Protein AF-A0A2M7S197-F1 (afdb_monomer)

pLDDT: mean 87.38, std 7.89, range [48.5, 94.19]

Mean predicted aligned error: 4.66 Å

Radius of gyration: 12.58 Å; Cα contacts (8 Å, |Δi|>4): 64; chains: 1; bounding box: 26×19×33 Å

Solvent-accessible surface area (backbone atoms only — not comparable to full-atom values): 3128 Å² total; per-residue (Å²): 115,35,78,50,74,48,76,30,38,49,78,90,46,79,74,50,78,49,69,51,80,45,60,75,79,66,65,57,72,61,51,54,52,47,55,52,51,51,38,53,52,49,28,52,54,41,37,66,73,69,54,130

Structure (mmCIF, N/CA/C/O backbone):
data_AF-A0A2M7S197-F1
#
_entry.id   AF-A0A2M7S197-F1
#
loop_
_atom_site.group_PDB
_atom_site.id
_atom_site.type_symbol
_atom_site.label_atom_id
_atom_site.label_alt_id
_atom_site.label_comp_id
_atom_site.label_asym_id
_atom_site.label_entity_id
_atom_site.label_seq_id
_atom_site.pdbx_PDB_ins_code
_atom_site.Cartn_x
_atom_site.Cartn_y
_atom_site.Cartn_z
_atom_site.occupancy
_atom_site.B_iso_or_equiv
_atom_site.auth_seq_id
_atom_site.auth_comp_id
_atom_site.auth_asym_id
_atom_site.auth_atom_id
_atom_site.pdbx_PDB_model_num
ATOM 1 N N . VAL A 1 1 ? 4.288 -9.864 -15.696 1.00 84.38 1 VAL A N 1
ATOM 2 C CA . VAL A 1 1 ? 3.484 -8.882 -14.937 1.00 84.38 1 VAL A CA 1
ATOM 3 C C . VAL A 1 1 ? 4.151 -8.650 -13.587 1.00 84.38 1 VAL A C 1
ATOM 5 O O . VAL A 1 1 ? 4.778 -9.583 -13.095 1.00 84.38 1 VAL A O 1
ATOM 8 N N . SER A 1 2 ? 4.083 -7.436 -13.047 1.00 91.69 2 SER A N 1
ATOM 9 C CA . SER A 1 2 ? 4.529 -7.097 -11.689 1.00 91.69 2 SER A CA 1
ATOM 10 C C . SER A 1 2 ? 3.333 -6.635 -10.858 1.00 91.69 2 SER A C 1
ATOM 12 O O . SER A 1 2 ? 2.408 -6.025 -11.396 1.00 91.69 2 SER A O 1
ATOM 14 N N . LEU A 1 3 ? 3.365 -6.930 -9.557 1.00 91.88 3 LEU A N 1
ATOM 15 C CA . LEU A 1 3 ? 2.358 -6.522 -8.579 1.00 91.88 3 LEU A CA 1
ATOM 16 C C . LEU A 1 3 ? 3.056 -5.814 -7.417 1.00 91.88 3 LEU A C 1
ATOM 18 O O . LEU A 1 3 ? 3.930 -6.395 -6.775 1.00 91.88 3 LEU A O 1
ATOM 22 N N . ILE A 1 4 ? 2.638 -4.585 -7.132 1.00 90.38 4 ILE A N 1
ATOM 23 C CA . ILE A 1 4 ? 3.017 -3.853 -5.919 1.00 90.38 4 ILE A CA 1
ATOM 24 C C . ILE A 1 4 ? 1.774 -3.779 -5.048 1.00 90.38 4 ILE A C 1
ATOM 26 O O . ILE A 1 4 ? 0.716 -3.419 -5.551 1.00 90.38 4 ILE A O 1
ATOM 30 N N . LYS A 1 5 ? 1.878 -4.125 -3.766 1.00 91.62 5 LYS A N 1
ATOM 31 C CA . LYS A 1 5 ? 0.734 -4.165 -2.852 1.00 91.62 5 LYS A CA 1
ATOM 32 C C . LYS A 1 5 ? 1.057 -3.532 -1.505 1.00 91.62 5 LYS A C 1
ATOM 34 O O . LYS A 1 5 ? 2.202 -3.575 -1.064 1.00 91.62 5 LYS A O 1
ATOM 39 N N . THR A 1 6 ? 0.039 -2.993 -0.856 1.00 89.75 6 THR A N 1
ATOM 40 C CA . THR A 1 6 ? 0.079 -2.451 0.501 1.00 89.75 6 THR A CA 1
ATOM 41 C C . THR A 1 6 ? -1.212 -2.811 1.233 1.00 89.75 6 THR A C 1
ATOM 43 O O . THR A 1 6 ? -2.236 -3.074 0.601 1.00 89.75 6 THR A O 1
ATOM 46 N N . VAL A 1 7 ? -1.162 -2.860 2.560 1.00 88.06 7 VAL A N 1
ATOM 47 C CA . VAL A 1 7 ? -2.321 -3.170 3.406 1.00 88.06 7 VAL A CA 1
ATOM 48 C C . VAL A 1 7 ? -2.960 -1.858 3.843 1.00 88.06 7 VAL A C 1
ATOM 50 O O . VAL A 1 7 ? -2.263 -0.979 4.351 1.00 88.06 7 VAL A O 1
ATOM 53 N N . TYR A 1 8 ? -4.272 -1.725 3.660 1.00 85.19 8 TYR A N 1
ATOM 54 C CA . TYR A 1 8 ? -5.030 -0.614 4.231 1.00 85.19 8 TYR A CA 1
ATOM 55 C C . TYR A 1 8 ? -5.719 -1.053 5.520 1.00 85.19 8 TYR A C 1
ATOM 57 O O . TYR A 1 8 ? -6.027 -2.235 5.719 1.00 85.19 8 TYR A O 1
ATOM 65 N N . LYS A 1 9 ? -5.919 -0.087 6.410 1.00 82.94 9 LYS A N 1
ATOM 66 C CA . LYS A 1 9 ? -6.463 -0.305 7.744 1.00 82.94 9 LYS A CA 1
ATOM 67 C C . LYS A 1 9 ? -7.642 0.617 7.986 1.00 82.94 9 LYS A C 1
ATOM 69 O O . LYS A 1 9 ? -7.691 1.725 7.451 1.00 82.94 9 LYS A O 1
ATOM 74 N N . LEU A 1 10 ? -8.553 0.153 8.819 1.00 81.00 10 LEU A N 1
ATOM 75 C CA . LEU A 1 10 ? -9.619 0.951 9.385 1.00 81.00 10 LEU A CA 1
ATOM 76 C C . LEU A 1 10 ? -9.357 1.073 10.885 1.00 81.00 10 LEU A C 1
ATOM 78 O O . LEU A 1 10 ? -9.374 0.069 11.593 1.00 81.00 10 LEU A O 1
ATOM 82 N N . GLY A 1 11 ? -9.035 2.277 11.359 1.00 77.00 11 GLY A N 1
ATOM 83 C CA . GLY A 1 11 ? -8.450 2.435 12.691 1.00 77.00 11 GLY A CA 1
ATOM 84 C C . GLY A 1 11 ? -7.165 1.607 12.822 1.00 77.00 11 GLY A C 1
ATOM 85 O O . GLY A 1 11 ? -6.235 1.754 12.021 1.00 77.00 11 GLY A O 1
ATOM 86 N N . GLU A 1 12 ? -7.125 0.706 13.803 1.00 79.44 12 GLU A N 1
ATOM 87 C CA . GLU A 1 12 ? -6.003 -0.224 13.998 1.00 79.44 12 GLU A CA 1
ATOM 88 C C . GLU A 1 12 ? -6.150 -1.549 13.232 1.00 79.44 12 GLU A C 1
ATOM 90 O O . GLU A 1 12 ? -5.167 -2.283 13.066 1.00 79.44 12 GLU A O 1
ATOM 95 N N . GLU A 1 13 ? -7.340 -1.846 12.705 1.00 83.94 13 GLU A N 1
ATOM 96 C CA . GLU A 1 13 ? -7.650 -3.142 12.109 1.00 83.94 13 GLU A CA 1
ATOM 97 C C . GLU A 1 13 ? -7.237 -3.201 10.625 1.00 83.94 13 GLU A C 1
ATOM 99 O O . GLU A 1 13 ? -7.643 -2.351 9.829 1.00 83.94 13 GLU A O 1
ATOM 104 N N . PRO A 1 14 ? -6.423 -4.184 10.198 1.00 85.31 14 PRO A N 1
ATOM 105 C CA . PRO A 1 14 ? -6.130 -4.405 8.786 1.00 85.31 14 PRO A CA 1
ATOM 106 C C . PRO A 1 14 ? -7.343 -4.993 8.058 1.00 85.31 14 PRO A C 1
ATOM 108 O O . PRO A 1 14 ? -7.715 -6.137 8.286 1.00 85.31 14 PRO A O 1
ATOM 111 N N . VAL A 1 15 ? -7.918 -4.222 7.132 1.00 85.69 15 VAL A N 1
ATOM 112 C CA . VAL A 1 15 ? -9.179 -4.578 6.454 1.00 85.69 15 VAL A CA 1
ATOM 113 C C . VAL A 1 15 ? -8.957 -5.146 5.053 1.00 85.69 15 VAL A C 1
ATOM 115 O O . VAL A 1 15 ? -9.777 -5.918 4.561 1.00 85.69 15 VAL A O 1
ATOM 118 N N . GLY A 1 16 ? -7.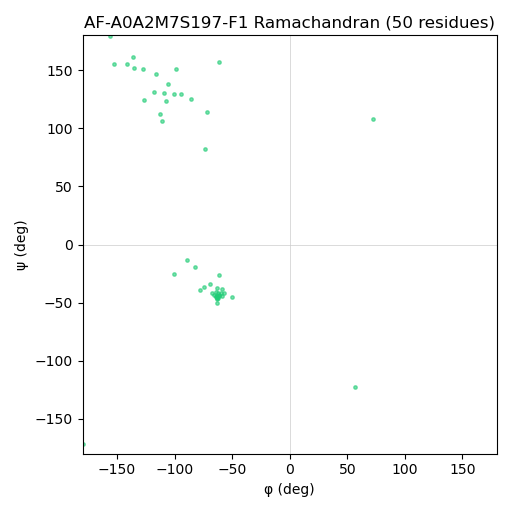848 -4.817 4.383 1.00 89.25 16 GLY A N 1
ATOM 119 C CA . GLY A 1 16 ? -7.612 -5.358 3.046 1.00 89.25 16 GLY A CA 1
ATOM 120 C C . GLY A 1 16 ? -6.318 -4.920 2.373 1.00 89.25 16 GLY A C 1
ATOM 121 O O . GLY A 1 16 ? -5.441 -4.303 2.977 1.00 89.25 16 GLY A O 1
ATOM 122 N N . ILE A 1 17 ? -6.195 -5.271 1.091 1.00 91.38 17 ILE A N 1
ATOM 123 C CA . ILE A 1 17 ? -4.998 -5.040 0.276 1.00 91.38 17 ILE A CA 1
ATOM 124 C C . ILE A 1 17 ? -5.337 -4.108 -0.890 1.00 91.38 17 ILE A C 1
ATOM 126 O O . ILE A 1 17 ? -6.277 -4.355 -1.640 1.00 91.38 17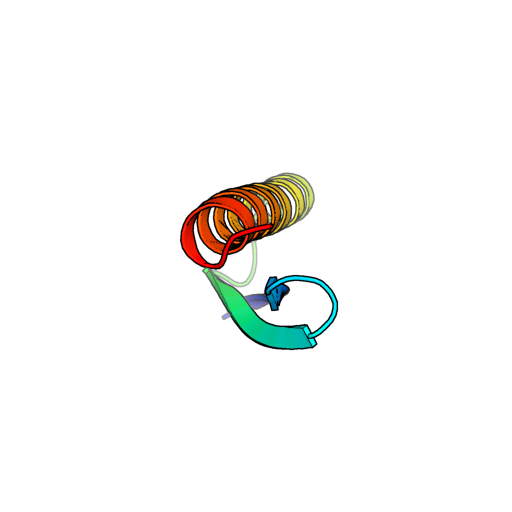 ILE A O 1
ATOM 130 N N . LEU A 1 18 ? -4.518 -3.077 -1.078 1.00 90.25 18 LEU A N 1
ATOM 131 C CA . LEU A 1 18 ? -4.485 -2.235 -2.273 1.00 90.25 18 LEU A CA 1
ATOM 132 C C . LEU A 1 18 ? -3.246 -2.579 -3.089 1.00 90.25 18 LEU A C 1
ATOM 134 O O . LEU A 1 18 ? -2.164 -2.745 -2.527 1.00 90.25 18 LEU A O 1
ATOM 138 N N . GLY A 1 19 ? -3.366 -2.659 -4.411 1.00 90.31 19 GLY A N 1
ATOM 139 C CA . GLY A 1 19 ? -2.215 -2.955 -5.253 1.00 90.31 19 GLY A CA 1
ATOM 140 C C . GLY A 1 19 ? -2.294 -2.395 -6.663 1.00 90.31 19 GLY A C 1
ATOM 141 O O . GLY A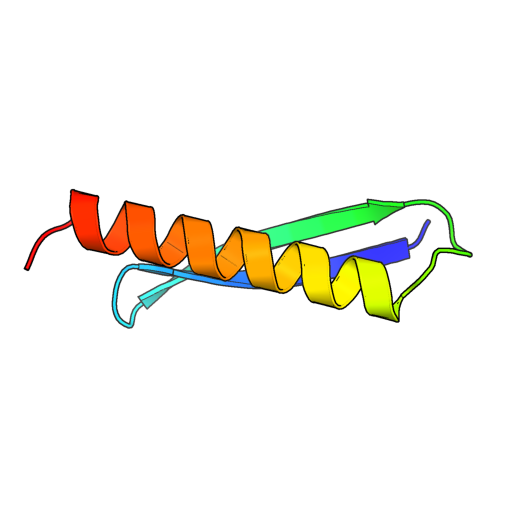 1 19 ? -3.370 -2.145 -7.196 1.00 90.31 19 GLY A O 1
ATOM 142 N N . ILE A 1 20 ? -1.118 -2.205 -7.255 1.00 92.12 20 ILE A N 1
ATOM 143 C CA . ILE A 1 20 ? -0.911 -1.767 -8.632 1.00 92.12 20 ILE A CA 1
ATOM 144 C C . ILE A 1 20 ? -0.408 -2.967 -9.431 1.00 92.12 20 ILE A C 1
ATOM 146 O O . ILE A 1 20 ? 0.625 -3.557 -9.097 1.00 92.12 20 ILE A O 1
ATOM 150 N N . ILE A 1 21 ? -1.128 -3.302 -10.501 1.00 94.19 21 ILE A N 1
ATOM 151 C CA . ILE A 1 21 ? -0.741 -4.323 -11.478 1.00 94.19 21 ILE A CA 1
ATOM 152 C C . ILE A 1 21 ? -0.161 -3.613 -12.697 1.00 94.19 21 ILE A C 1
ATOM 154 O O . ILE A 1 21 ? -0.778 -2.696 -13.236 1.00 94.19 21 ILE A O 1
ATOM 158 N N . GLY A 1 22 ? 1.022 -4.035 -13.141 1.00 91.12 22 GLY A N 1
ATOM 159 C CA . GLY A 1 22 ? 1.704 -3.374 -14.249 1.00 91.12 22 GLY A CA 1
ATOM 160 C C . GLY A 1 22 ? 2.708 -4.244 -15.009 1.00 91.12 22 GLY A C 1
ATOM 161 O O . GLY A 1 22 ? 2.915 -5.425 -14.695 1.00 91.12 22 GLY A O 1
ATOM 162 N N . PRO A 1 23 ? 3.344 -3.673 -16.046 1.00 92.06 23 PRO A N 1
ATOM 163 C CA . PRO A 1 23 ? 4.422 -4.325 -16.778 1.00 92.06 23 PRO A CA 1
ATOM 164 C C . PRO A 1 23 ? 5.611 -4.629 -15.859 1.00 92.06 23 PRO A C 1
ATOM 166 O O . PRO A 1 23 ? 5.817 -3.990 -14.832 1.00 92.06 23 PRO A O 1
ATOM 169 N N . LYS A 1 24 ? 6.435 -5.611 -16.248 1.00 87.56 24 LYS A N 1
ATOM 170 C CA . LYS A 1 24 ? 7.570 -6.068 -15.421 1.00 87.56 24 LYS A CA 1
ATOM 171 C C . LYS A 1 24 ? 8.612 -4.963 -15.165 1.00 87.56 24 LYS A C 1
ATOM 173 O O . LYS A 1 24 ? 9.328 -5.006 -14.165 1.00 87.56 24 LYS A O 1
ATOM 178 N N . ARG A 1 25 ? 8.697 -3.981 -16.071 1.00 89.00 25 ARG A N 1
ATOM 179 C CA . ARG A 1 25 ? 9.548 -2.790 -15.966 1.00 89.00 25 ARG A CA 1
ATOM 180 C C . ARG A 1 25 ? 8.650 -1.570 -15.764 1.00 89.00 25 ARG A C 1
ATOM 182 O O . ARG A 1 25 ? 7.974 -1.146 -16.693 1.00 89.00 25 ARG A O 1
ATOM 189 N N . MET A 1 26 ? 8.633 -1.056 -14.542 1.00 90.88 26 MET A N 1
ATOM 190 C CA . MET A 1 26 ? 7.894 0.131 -14.113 1.00 90.88 26 MET A CA 1
ATOM 191 C C . MET A 1 26 ? 8.812 0.980 -13.231 1.00 90.88 26 MET A C 1
ATOM 193 O O . MET A 1 26 ? 9.791 0.465 -12.689 1.00 90.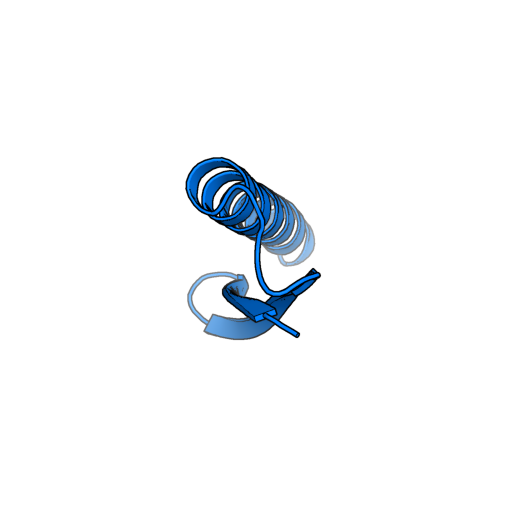88 26 MET A O 1
ATOM 197 N N . GLU A 1 27 ? 8.498 2.260 -13.050 1.00 93.62 27 GLU A N 1
ATOM 198 C CA . GLU A 1 27 ? 9.230 3.113 -12.111 1.00 93.62 27 GLU A CA 1
ATOM 199 C C . GLU A 1 27 ? 8.856 2.760 -10.668 1.00 93.62 27 GLU A C 1
ATOM 201 O O . GLU A 1 27 ? 7.994 3.389 -10.055 1.00 93.62 27 GLU A O 1
ATOM 206 N N . TYR A 1 28 ? 9.490 1.720 -10.124 1.00 90.88 28 TYR A N 1
ATOM 207 C CA . TYR A 1 28 ? 9.180 1.191 -8.794 1.00 90.88 28 TYR A CA 1
ATOM 208 C C . TYR A 1 28 ? 9.127 2.261 -7.693 1.00 90.88 28 TYR A C 1
ATOM 210 O O . TYR A 1 28 ? 8.143 2.254 -6.955 1.00 90.88 28 TYR A O 1
ATOM 218 N N . PRO A 1 29 ? 10.071 3.222 -7.596 1.00 93.50 29 PRO A N 1
ATOM 219 C CA . PRO A 1 29 ? 9.994 4.262 -6.570 1.00 93.50 29 PRO A CA 1
ATOM 220 C C . PRO A 1 29 ? 8.710 5.094 -6.665 1.00 93.50 29 PRO A C 1
ATOM 222 O O . PRO A 1 29 ? 8.023 5.301 -5.668 1.00 93.50 29 PRO A O 1
ATOM 225 N N . LYS A 1 30 ? 8.328 5.501 -7.880 1.00 93.38 30 LYS A N 1
ATOM 226 C CA . LYS A 1 30 ? 7.099 6.263 -8.129 1.00 93.38 30 LYS A CA 1
ATOM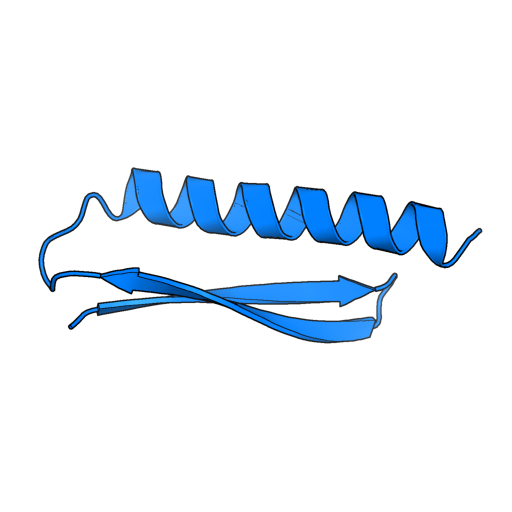 227 C C . LYS 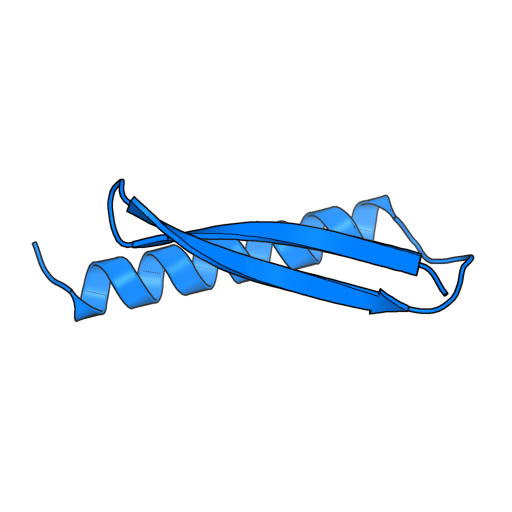A 1 30 ? 5.853 5.451 -7.786 1.00 93.38 30 LYS A C 1
ATOM 229 O O . LYS A 1 30 ? 4.904 5.976 -7.212 1.00 93.38 30 LYS A O 1
ATOM 234 N N . MET A 1 31 ? 5.857 4.168 -8.126 1.00 94.00 31 MET A N 1
ATOM 235 C CA . MET A 1 31 ? 4.708 3.285 -7.941 1.00 94.00 31 MET A CA 1
ATOM 236 C C . MET A 1 31 ? 4.507 2.887 -6.475 1.00 94.00 31 MET A C 1
ATOM 238 O O . MET A 1 31 ? 3.371 2.830 -6.010 1.00 94.00 31 MET A O 1
ATOM 242 N N . ILE A 1 32 ? 5.594 2.686 -5.727 1.00 91.56 32 ILE A N 1
ATOM 243 C CA . ILE A 1 32 ? 5.555 2.490 -4.272 1.00 91.56 32 ILE A CA 1
ATOM 244 C C . ILE A 1 32 ? 5.006 3.750 -3.590 1.00 91.56 32 ILE A C 1
ATOM 246 O O . ILE A 1 32 ? 4.092 3.660 -2.771 1.00 91.56 32 ILE A O 1
ATOM 250 N N . SER A 1 33 ? 5.495 4.935 -3.965 1.00 93.19 33 SER A N 1
ATOM 251 C CA . SER A 1 33 ? 4.972 6.198 -3.428 1.00 93.19 33 SER A CA 1
ATOM 252 C C . SER A 1 33 ? 3.483 6.376 -3.723 1.00 93.19 33 SER A C 1
ATOM 254 O O . SER A 1 33 ? 2.723 6.765 -2.838 1.00 93.19 33 SER A O 1
ATOM 256 N N . LEU A 1 34 ? 3.047 6.031 -4.938 1.00 93.44 34 LEU A N 1
ATOM 257 C CA . LEU A 1 34 ? 1.645 6.110 -5.337 1.00 93.44 34 LEU A CA 1
ATOM 258 C C . LEU A 1 34 ? 0.757 5.169 -4.515 1.00 93.44 34 LEU A C 1
ATOM 260 O O . LEU A 1 34 ? -0.253 5.615 -3.972 1.00 93.44 34 LEU A O 1
ATOM 264 N N . VAL A 1 35 ? 1.122 3.887 -4.391 1.00 91.75 35 VAL A N 1
ATOM 265 C CA . VAL A 1 35 ? 0.289 2.922 -3.655 1.00 91.75 35 VAL A CA 1
ATOM 266 C C . VAL 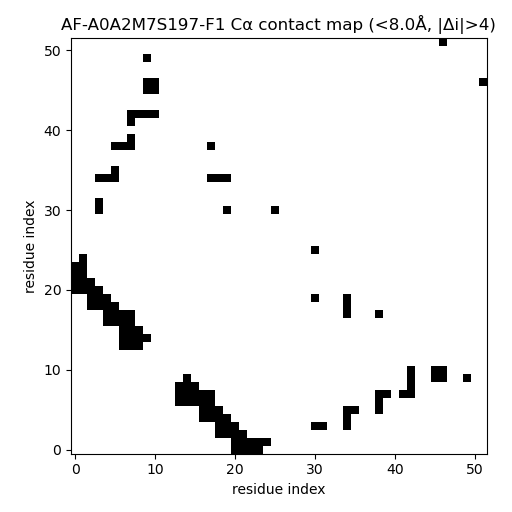A 1 35 ? 0.180 3.300 -2.174 1.00 91.75 35 VAL A C 1
ATOM 268 O O . VAL A 1 35 ? -0.901 3.215 -1.593 1.00 91.75 35 VAL A O 1
ATOM 271 N N . ASN A 1 36 ? 1.266 3.806 -1.583 1.00 91.62 36 ASN A N 1
ATOM 272 C CA . ASN A 1 36 ? 1.280 4.274 -0.199 1.00 91.62 36 ASN A CA 1
ATOM 273 C C . ASN A 1 36 ? 0.425 5.533 -0.009 1.00 91.62 36 ASN A C 1
ATOM 275 O O . ASN A 1 36 ? -0.320 5.627 0.968 1.00 91.62 36 ASN A O 1
ATOM 279 N N . PHE A 1 37 ? 0.486 6.482 -0.947 1.00 92.94 37 PHE A N 1
ATOM 280 C CA . PHE A 1 37 ? -0.351 7.681 -0.914 1.00 92.94 37 PHE A CA 1
ATOM 281 C C . PHE A 1 37 ? -1.844 7.337 -0.991 1.00 92.94 37 PHE A C 1
ATOM 283 O O . PHE A 1 37 ? -2.645 7.860 -0.211 1.00 92.94 37 PHE A O 1
ATOM 290 N N . VAL A 1 38 ? -2.214 6.424 -1.893 1.00 92.44 38 VAL A N 1
ATOM 291 C CA . VAL A 1 38 ? -3.600 5.962 -2.044 1.00 92.44 38 VAL A CA 1
ATOM 292 C C . VAL A 1 38 ? -4.069 5.248 -0.776 1.00 92.44 38 VAL A C 1
ATOM 294 O O . VAL A 1 38 ? -5.138 5.572 -0.265 1.00 92.44 38 VAL A O 1
ATOM 297 N N . ALA A 1 39 ? -3.254 4.355 -0.209 1.00 89.88 39 ALA A N 1
ATOM 298 C CA . ALA A 1 39 ? -3.585 3.675 1.042 1.00 89.88 39 ALA A CA 1
ATOM 299 C C . ALA A 1 39 ? -3.756 4.648 2.216 1.00 89.88 39 ALA A C 1
ATOM 301 O O . ALA A 1 39 ? -4.730 4.546 2.955 1.00 89.88 39 ALA A O 1
ATOM 302 N N . SER A 1 40 ? -2.873 5.642 2.357 1.00 89.81 40 SER A N 1
ATOM 303 C CA . SER A 1 40 ? -3.008 6.677 3.391 1.00 89.81 40 SER A CA 1
ATOM 304 C C . SER A 1 40 ? -4.279 7.509 3.210 1.00 89.81 40 SER A C 1
ATOM 306 O O . SER A 1 40 ? -4.975 7.798 4.182 1.00 89.81 40 SER A O 1
ATOM 308 N N . THR A 1 41 ? -4.609 7.871 1.969 1.00 91.44 41 THR A N 1
ATOM 309 C CA . THR A 1 41 ? -5.831 8.620 1.653 1.00 91.44 41 THR A CA 1
ATOM 310 C C . THR A 1 41 ? -7.081 7.815 1.996 1.00 91.44 41 THR A C 1
ATOM 312 O O . THR A 1 41 ? -7.986 8.342 2.640 1.00 91.44 41 THR A O 1
ATOM 315 N N . ILE A 1 42 ? -7.107 6.530 1.639 1.00 89.19 42 ILE A N 1
ATOM 316 C CA . ILE A 1 42 ? -8.213 5.625 1.964 1.00 89.19 42 ILE A CA 1
ATOM 317 C C . ILE A 1 42 ? -8.351 5.458 3.478 1.00 89.19 42 ILE A C 1
ATOM 319 O O . ILE A 1 42 ? -9.450 5.640 3.991 1.00 89.19 42 ILE A O 1
ATOM 323 N N . ASN A 1 43 ? -7.252 5.230 4.205 1.00 86.94 43 ASN A N 1
ATOM 324 C CA . ASN A 1 43 ? -7.280 5.138 5.668 1.00 86.94 43 ASN A CA 1
ATOM 325 C C . ASN A 1 43 ? -7.860 6.416 6.300 1.00 86.94 43 ASN A C 1
ATOM 327 O O . ASN A 1 43 ? -8.677 6.333 7.208 1.00 86.94 43 ASN A O 1
ATOM 331 N N . LYS A 1 44 ? -7.498 7.610 5.804 1.00 88.62 44 LYS A N 1
ATOM 332 C CA . LYS A 1 44 ? -8.058 8.884 6.298 1.00 88.62 44 LYS A CA 1
ATOM 333 C C . LYS A 1 44 ? -9.561 9.001 6.043 1.00 88.62 44 LYS A C 1
ATOM 335 O O . LYS A 1 44 ? -10.290 9.441 6.927 1.00 88.62 44 LYS A O 1
ATOM 340 N N . ILE A 1 45 ? -10.017 8.634 4.844 1.00 88.88 45 ILE A N 1
ATOM 341 C CA . ILE A 1 45 ? -11.445 8.654 4.489 1.00 88.88 45 ILE A CA 1
ATOM 342 C C . ILE A 1 45 ? -12.211 7.679 5.381 1.00 88.88 45 ILE A C 1
ATOM 344 O O . ILE A 1 45 ? -13.240 8.037 5.941 1.00 88.88 45 ILE A O 1
ATOM 348 N N . PHE A 1 46 ? -11.690 6.470 5.546 1.00 84.62 46 PHE A N 1
ATOM 349 C CA . PHE A 1 46 ? -12.305 5.431 6.35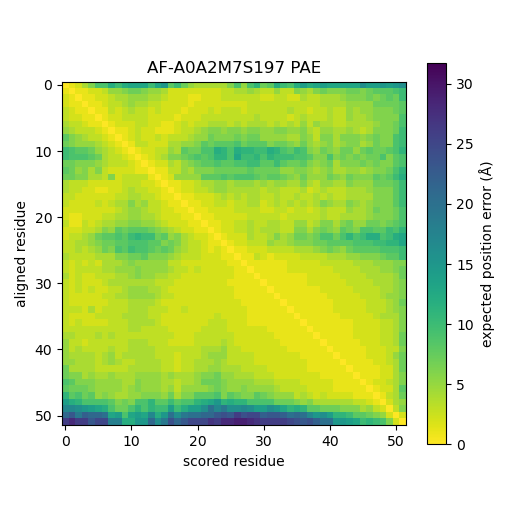7 1.00 84.62 46 PHE A CA 1
ATOM 350 C C . PHE A 1 46 ? -12.337 5.786 7.840 1.00 84.62 46 PHE A C 1
ATOM 352 O O . PHE A 1 46 ? -13.400 5.677 8.440 1.00 84.62 46 PHE A O 1
ATOM 359 N N . ASN A 1 47 ? -11.256 6.325 8.403 1.00 84.06 47 ASN A N 1
ATOM 360 C CA . ASN A 1 47 ? -11.261 6.834 9.776 1.00 84.06 47 ASN A CA 1
ATOM 361 C C . ASN A 1 47 ? -12.308 7.947 9.961 1.00 84.06 47 ASN A C 1
ATOM 363 O O . ASN A 1 47 ? -12.99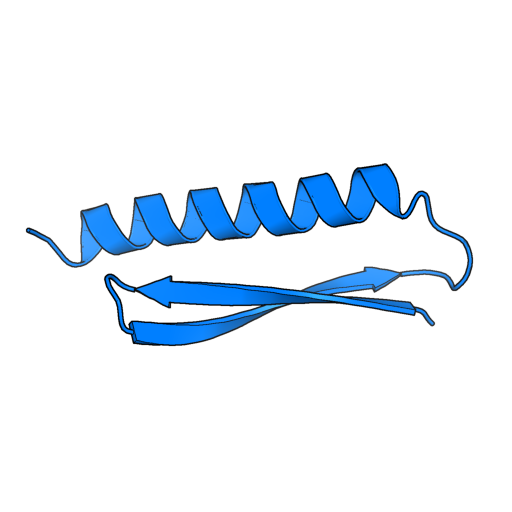9 7.977 10.971 1.00 84.06 47 ASN A O 1
ATOM 367 N N . LYS A 1 48 ? -12.488 8.823 8.962 1.00 85.12 48 LYS A N 1
ATOM 368 C CA . LYS A 1 48 ? -13.519 9.872 9.001 1.00 85.12 48 LYS A CA 1
ATOM 369 C C . LYS A 1 48 ? -14.950 9.324 8.907 1.00 85.12 48 LYS A C 1
ATOM 371 O O . LYS A 1 48 ? -15.857 9.928 9.466 1.00 85.12 48 LYS A O 1
ATOM 376 N N . ILE A 1 49 ? -15.169 8.242 8.159 1.00 81.69 49 ILE A N 1
ATOM 377 C CA . ILE A 1 49 ? -16.497 7.623 7.993 1.00 81.69 49 ILE A CA 1
ATOM 378 C C . ILE A 1 49 ? -16.864 6.777 9.212 1.00 81.69 49 ILE A C 1
ATOM 380 O O . ILE A 1 49 ? -18.024 6.758 9.609 1.00 81.69 49 ILE A O 1
ATOM 384 N N . VAL A 1 50 ? -15.892 6.062 9.777 1.00 73.62 50 VAL A N 1
ATOM 385 C CA . VAL A 1 50 ? -16.127 5.125 10.881 1.00 73.62 50 VAL A CA 1
ATOM 386 C C . VAL A 1 50 ? -16.188 5.820 12.231 1.00 73.62 50 VAL A C 1
ATOM 388 O O . VAL A 1 50 ? -16.842 5.288 13.116 1.00 73.62 50 VAL A O 1
ATOM 391 N N . GLY A 1 51 ? -15.654 7.039 12.340 1.00 62.91 51 GLY A N 1
ATOM 392 C CA . GLY A 1 51 ? -15.915 7.919 13.471 1.00 62.91 51 GLY A CA 1
ATOM 393 C C . GLY A 1 51 ? -15.231 7.456 14.753 1.00 62.91 51 GLY A C 1
ATOM 394 O O . GLY A 1 51 ? -15.667 6.521 15.417 1.00 62.91 51 GLY A O 1
ATOM 395 N N . GLU A 1 52 ? -14.195 8.196 15.127 1.00 48.50 52 GLU A N 1
ATOM 396 C CA . GLU A 1 52 ? -14.223 8.823 16.450 1.00 48.50 52 GLU A CA 1
ATOM 397 C C . GLU A 1 52 ? -14.882 10.199 16.304 1.00 48.50 52 GLU A C 1
ATOM 399 O O . GLU A 1 52 ? -14.584 10.882 15.290 1.00 48.50 52 GLU A O 1
#

Nearest PDB structures (foldseek):
  2w1t-assembly1_B  TM=8.334E-01  e=4.880E+00  Bacillus subtilis
  2w1t-assembly1_A  TM=8.434E-01  e=6.371E+00  Bacillus subtilis
  6gwj-assembly1_D  TM=4.501E-01  e=2.052E+00  Homo sapiens

Secondary structure (DSSP, 8-state):
-EEEEEEEEETTEEEEEEEEEE-SS--HHHHHHHHHHHHHHHHHHHHHHH--

Sequence (52 aa):
VSLIKTVYKLGEEPVGILGIIGPKRMEYPKMISLVNFVASTINKIFNKIVGE

Foldseek 3Di:
DDKDKDFAAAVPHGDGIDIDDDDPDDPVVVRNVVRVVVSVVVNVVNNVVVDD